Protein AF-A0A662F2T0-F1 (afdb_monomer_lite)

Radius of gyration: 18.85 Å; chains: 1; bounding box: 42×42×38 Å

Sequence (127 aa):
MGNAKYTLASGMKRVDIACYDAVQSVVDGTFKGGVHSLGLKEGGVGISGIKELLDFMDFGIKAGAIKASDTYQIIANWASNRAAIPYWIWEAIDELKAGILDGSIQVPTADTRDQMLAVRAQYPLER

pLDDT: mean 93.97, std 6.36, range [56.62, 98.56]

Structure (mmCIF, N/CA/C/O backbone):
data_AF-A0A662F2T0-F1
#
_entry.id   AF-A0A662F2T0-F1
#
loop_
_atom_site.group_PDB
_atom_site.id
_atom_site.type_symbol
_atom_site.label_atom_id
_atom_site.label_alt_id
_atom_site.label_comp_id
_atom_site.label_asym_id
_atom_site.label_entity_id
_atom_site.label_seq_id
_atom_site.pdbx_PDB_ins_code
_atom_site.Cartn_x
_atom_site.Cartn_y
_atom_site.Cartn_z
_atom_site.occupancy
_atom_site.B_iso_or_equiv
_atom_site.auth_seq_id
_atom_site.auth_comp_id
_atom_site.auth_asym_id
_atom_site.auth_atom_id
_atom_site.pdbx_PDB_model_num
ATOM 1 N N . MET A 1 1 ? 17.627 4.481 7.462 1.00 57.56 1 MET A N 1
ATOM 2 C CA . MET A 1 1 ? 16.815 4.182 6.259 1.00 57.56 1 MET A CA 1
ATOM 3 C C . MET A 1 1 ? 17.768 3.897 5.104 1.00 57.56 1 MET A C 1
ATOM 5 O O . MET A 1 1 ? 18.825 4.515 5.072 1.00 57.56 1 MET A O 1
ATOM 9 N N . GLY A 1 2 ? 17.478 2.939 4.219 1.00 67.62 2 GLY A N 1
ATOM 10 C CA . GLY A 1 2 ? 18.345 2.672 3.059 1.00 67.62 2 GLY A CA 1
ATOM 11 C C . GLY A 1 2 ? 18.319 3.829 2.051 1.00 67.62 2 GLY A C 1
ATOM 12 O O . GLY A 1 2 ? 17.358 4.587 2.008 1.00 67.62 2 GLY A O 1
ATOM 13 N N . ASN A 1 3 ? 19.337 3.948 1.200 1.00 83.12 3 ASN A N 1
ATOM 14 C CA . ASN A 1 3 ? 19.440 4.978 0.152 1.00 83.12 3 ASN A CA 1
ATOM 15 C C . ASN A 1 3 ? 18.541 4.708 -1.081 1.00 83.12 3 ASN A C 1
ATOM 17 O O . ASN A 1 3 ? 18.920 5.054 -2.196 1.00 83.12 3 ASN A O 1
ATOM 21 N N . ALA A 1 4 ? 17.399 4.034 -0.889 1.00 85.19 4 ALA A N 1
ATOM 22 C CA . ALA A 1 4 ? 16.434 3.612 -1.917 1.00 85.19 4 ALA A CA 1
ATOM 23 C C . ALA A 1 4 ? 17.000 2.793 -3.100 1.00 85.19 4 ALA A C 1
ATOM 25 O O . ALA A 1 4 ? 16.391 2.719 -4.162 1.00 85.19 4 ALA A O 1
ATOM 26 N N . LYS A 1 5 ? 18.152 2.139 -2.921 1.00 85.44 5 LYS A N 1
ATOM 27 C CA . LYS A 1 5 ? 18.866 1.452 -4.008 1.00 85.44 5 LYS A CA 1
ATOM 28 C C . LYS A 1 5 ? 18.326 0.064 -4.370 1.00 85.44 5 LYS A C 1
ATOM 30 O O . LYS A 1 5 ? 18.548 -0.387 -5.484 1.00 85.44 5 LYS A O 1
ATOM 35 N N . TYR A 1 6 ? 17.648 -0.610 -3.440 1.00 89.06 6 TYR A N 1
ATOM 36 C CA . TYR A 1 6 ? 17.213 -2.008 -3.610 1.00 89.06 6 TYR A CA 1
ATOM 37 C C . TYR A 1 6 ? 15.715 -2.228 -3.358 1.00 89.06 6 TYR A C 1
ATOM 39 O O . TYR A 1 6 ? 15.207 -3.327 -3.550 1.00 89.06 6 TYR A O 1
ATOM 47 N N . THR A 1 7 ? 14.984 -1.195 -2.935 1.00 90.19 7 THR A N 1
ATOM 48 C CA . THR A 1 7 ? 13.544 -1.281 -2.660 1.00 90.19 7 THR A CA 1
ATOM 49 C C . THR A 1 7 ? 12.768 -0.777 -3.874 1.00 90.19 7 THR A C 1
ATOM 51 O O . THR A 1 7 ? 12.840 0.406 -4.196 1.00 90.19 7 THR A O 1
ATOM 54 N N . LEU A 1 8 ? 12.059 -1.670 -4.571 1.00 90.69 8 LEU A N 1
ATOM 55 C CA . LEU A 1 8 ? 11.291 -1.347 -5.788 1.00 90.69 8 LEU A CA 1
ATOM 56 C C . LEU A 1 8 ? 9.964 -0.646 -5.475 1.00 90.69 8 LEU A C 1
ATOM 58 O O . LEU A 1 8 ? 9.552 0.307 -6.144 1.00 90.69 8 LEU A O 1
ATOM 62 N N . ALA A 1 9 ? 9.297 -1.155 -4.447 1.00 92.19 9 ALA A N 1
ATOM 63 C CA . ALA A 1 9 ? 8.039 -0.668 -3.924 1.00 92.19 9 ALA A CA 1
ATOM 64 C C . ALA A 1 9 ? 7.851 -1.182 -2.492 1.00 92.19 9 ALA A C 1
ATOM 66 O O . ALA A 1 9 ? 8.479 -2.159 -2.077 1.00 92.19 9 ALA A O 1
ATOM 67 N N . SER A 1 10 ? 6.946 -0.535 -1.772 1.00 93.25 10 SER A N 1
ATOM 68 C CA . SER A 1 10 ? 6.456 -0.939 -0.464 1.00 93.25 10 SER A CA 1
ATOM 69 C C . SER A 1 10 ? 4.954 -1.172 -0.549 1.00 93.25 10 SER A C 1
ATOM 71 O O . SER A 1 10 ? 4.229 -0.374 -1.149 1.00 93.25 10 SER A O 1
ATOM 73 N N . GLY A 1 11 ? 4.486 -2.244 0.089 1.00 95.69 11 GLY A N 1
ATOM 74 C CA . GLY A 1 11 ? 3.068 -2.404 0.386 1.00 95.69 11 GLY A CA 1
ATOM 75 C C . GLY A 1 11 ? 2.654 -1.358 1.416 1.00 95.69 11 GLY A C 1
ATOM 76 O O . GLY A 1 11 ? 3.217 -1.293 2.509 1.00 95.69 11 GLY A O 1
ATOM 77 N N . MET A 1 12 ? 1.692 -0.520 1.057 1.00 95.69 12 MET A N 1
ATOM 78 C CA . MET A 1 12 ? 1.109 0.464 1.954 1.00 95.69 12 MET A CA 1
ATOM 79 C C . MET A 1 12 ? -0.000 -0.185 2.767 1.00 95.69 12 MET A C 1
ATOM 81 O O . MET A 1 12 ? -0.872 -0.846 2.207 1.00 95.69 12 MET A O 1
ATOM 85 N N . LYS A 1 13 ? 0.016 0.054 4.079 1.00 96.75 13 LYS A N 1
ATOM 86 C CA . LYS A 1 13 ? -1.097 -0.238 4.981 1.00 96.75 13 LYS A CA 1
ATOM 87 C C . LYS A 1 13 ? -1.351 0.991 5.846 1.00 96.75 13 LYS A C 1
ATOM 89 O O . LYS A 1 13 ? -0.522 1.329 6.689 1.00 96.75 13 LYS A O 1
ATOM 94 N N . ARG A 1 14 ? -2.478 1.663 5.624 1.00 95.56 14 ARG A N 1
ATOM 95 C CA . ARG A 1 14 ? -2.827 2.947 6.242 1.00 95.56 14 ARG A CA 1
ATOM 96 C C . ARG A 1 14 ? -3.468 2.775 7.616 1.00 95.56 14 ARG A C 1
ATOM 98 O O . ARG A 1 14 ? -4.611 3.151 7.857 1.00 95.56 14 ARG A O 1
ATOM 105 N N . VAL A 1 15 ? -2.712 2.168 8.530 1.00 96.56 15 VAL A N 1
ATOM 106 C CA . VAL A 1 15 ? -3.116 2.044 9.942 1.00 96.56 15 VAL A CA 1
ATOM 107 C C . VAL A 1 15 ? -3.252 3.425 10.589 1.00 96.56 15 VAL A C 1
ATOM 109 O O . VAL A 1 15 ? -4.092 3.609 11.459 1.00 96.56 15 VAL A O 1
ATOM 112 N N . ASP A 1 16 ? -2.471 4.401 10.125 1.00 94.44 16 ASP A N 1
ATOM 113 C CA . ASP A 1 16 ? -2.587 5.808 10.506 1.00 94.44 16 ASP A CA 1
ATOM 114 C C . ASP A 1 16 ? -3.989 6.370 10.230 1.00 94.44 16 ASP A C 1
ATOM 116 O O . ASP A 1 16 ? -4.578 6.965 11.129 1.00 94.44 16 ASP A O 1
ATOM 120 N N . ILE A 1 17 ? -4.550 6.108 9.042 1.00 93.31 17 ILE A N 1
ATOM 121 C CA . ILE A 1 17 ? -5.927 6.496 8.697 1.00 93.31 17 ILE A CA 1
ATOM 122 C C . ILE A 1 17 ? -6.923 5.763 9.598 1.00 93.31 17 ILE A C 1
ATOM 124 O O . ILE A 1 17 ? -7.758 6.401 10.223 1.00 93.31 17 ILE A O 1
ATOM 128 N N . ALA A 1 18 ? -6.787 4.441 9.749 1.00 96.25 18 ALA A N 1
ATOM 129 C CA . ALA A 1 18 ? -7.706 3.661 10.581 1.00 96.25 18 ALA A CA 1
ATOM 130 C C . ALA A 1 18 ? -7.743 4.146 12.045 1.00 96.25 18 ALA A C 1
ATOM 132 O O . ALA A 1 18 ? -8.813 4.231 12.647 1.00 96.25 18 ALA A O 1
ATOM 133 N N . CYS A 1 19 ? -6.585 4.482 12.621 1.00 97.25 19 CYS A N 1
ATOM 134 C CA . CYS A 1 19 ? -6.497 5.045 13.967 1.00 97.25 19 CYS A CA 1
ATOM 135 C C . CYS A 1 19 ? -7.117 6.445 14.041 1.00 97.25 19 CYS A C 1
ATOM 137 O O . CYS A 1 19 ? -7.848 6.732 14.989 1.00 97.25 19 CYS A O 1
ATOM 139 N N . TYR A 1 20 ? -6.820 7.305 13.062 1.00 96.62 20 TYR A N 1
ATOM 140 C CA . TYR A 1 20 ? -7.361 8.659 13.002 1.00 96.62 20 TYR A CA 1
ATOM 141 C C . TYR A 1 20 ? -8.888 8.643 12.901 1.00 96.62 20 TYR A C 1
ATOM 143 O O . TYR A 1 20 ? -9.549 9.231 13.753 1.00 96.62 20 TYR A O 1
ATOM 151 N N . ASP A 1 21 ? -9.443 7.894 11.948 1.00 95.44 21 ASP A N 1
ATOM 152 C CA . ASP A 1 21 ? -10.886 7.801 11.710 1.00 95.44 21 ASP A CA 1
ATOM 153 C C . ASP A 1 21 ? -11.627 7.236 12.929 1.00 95.44 21 ASP A C 1
ATOM 155 O O . ASP A 1 21 ? -12.693 7.726 13.310 1.00 95.44 21 ASP A O 1
ATOM 159 N N . ALA A 1 22 ? -11.048 6.230 13.596 1.00 96.69 22 ALA A N 1
ATOM 160 C CA . ALA A 1 22 ? -11.625 5.663 14.809 1.00 96.69 22 ALA A CA 1
ATOM 161 C C . ALA A 1 22 ? -11.725 6.714 15.925 1.00 96.69 22 ALA A C 1
ATOM 163 O O . ALA A 1 22 ? -12.799 6.887 16.504 1.00 96.69 22 ALA A O 1
ATOM 164 N N . VAL A 1 23 ? -10.639 7.448 16.197 1.00 98.19 23 VAL A N 1
ATOM 165 C CA . VAL A 1 23 ? -10.627 8.520 17.207 1.00 98.19 23 VAL A CA 1
ATOM 166 C C . VAL A 1 23 ? -11.571 9.651 16.810 1.00 98.19 23 VAL A C 1
ATOM 168 O O . VAL A 1 23 ? -12.365 10.097 17.638 1.00 98.19 23 VAL A O 1
ATOM 171 N N . GLN A 1 24 ? -11.529 10.081 15.548 1.00 97.94 24 GLN A N 1
ATOM 172 C CA . GLN A 1 24 ? -12.385 11.141 15.035 1.00 97.94 24 GLN A CA 1
ATOM 173 C C . GLN A 1 24 ? -13.867 10.789 15.202 1.00 97.94 24 GLN A C 1
ATOM 175 O O . GLN A 1 24 ? -14.630 11.608 15.699 1.00 97.94 24 GLN A O 1
ATOM 180 N N . SER A 1 25 ? -14.279 9.559 14.891 1.00 98.00 25 SER A N 1
ATOM 181 C CA . SER A 1 25 ? -15.683 9.152 15.041 1.00 98.00 25 SER A CA 1
ATOM 182 C C . SER A 1 25 ? -16.181 9.199 16.493 1.00 98.00 25 SER A C 1
ATOM 184 O O . SER A 1 25 ? -17.359 9.462 16.733 1.00 98.00 25 SER A O 1
ATOM 186 N N . VAL A 1 26 ? -15.302 8.980 17.478 1.00 98.31 26 VAL A N 1
ATOM 187 C CA . VAL A 1 26 ? -15.644 9.142 18.900 1.00 98.31 26 VAL A CA 1
ATOM 188 C C . VAL A 1 26 ? -15.806 10.619 19.243 1.00 98.31 26 VAL A C 1
ATOM 190 O O . VAL A 1 26 ? -16.796 10.984 19.872 1.00 98.31 26 VAL A O 1
ATOM 193 N N . VAL A 1 27 ? -14.862 11.461 18.809 1.00 98.56 27 VAL A N 1
ATOM 194 C CA . VAL A 1 27 ? -14.907 12.919 19.012 1.00 98.56 27 VAL A CA 1
ATOM 195 C C . VAL A 1 27 ? -16.171 13.520 18.393 1.00 98.56 27 VAL A C 1
ATOM 197 O O . VAL A 1 27 ? -16.851 14.314 19.039 1.00 98.56 27 VAL A O 1
ATOM 200 N N . ASP A 1 28 ? -16.528 13.077 17.190 1.00 98.38 28 ASP A N 1
ATOM 201 C CA . ASP A 1 28 ? -17.692 13.553 16.440 1.00 98.38 28 ASP A CA 1
ATOM 202 C C . ASP A 1 28 ? -19.016 12.930 16.931 1.00 98.38 28 ASP A C 1
ATOM 204 O O . ASP A 1 28 ? -20.088 13.266 16.429 1.00 98.38 28 ASP A O 1
ATOM 208 N N . GLY A 1 29 ? -18.976 11.999 17.895 1.00 98.31 29 GLY A N 1
ATOM 209 C CA . GLY A 1 29 ? -20.162 11.308 18.413 1.00 98.31 29 GLY A CA 1
ATOM 210 C C . GLY A 1 29 ? -20.830 10.359 17.407 1.00 98.31 29 GLY A C 1
ATOM 211 O O . GLY A 1 29 ? -21.997 10.007 17.566 1.00 98.31 29 GLY A O 1
ATOM 212 N N . THR A 1 30 ? -20.108 9.940 16.366 1.00 98.12 30 THR A N 1
ATOM 213 C CA . THR A 1 30 ? -20.600 9.098 15.262 1.00 98.12 30 THR A CA 1
ATOM 214 C C . THR A 1 30 ? -20.079 7.659 15.301 1.00 98.12 30 THR A C 1
ATOM 216 O O . THR A 1 30 ? -20.359 6.884 14.383 1.00 98.12 30 THR A O 1
ATOM 219 N N . PHE A 1 31 ? -19.340 7.281 16.350 1.00 97.50 31 PHE A N 1
ATOM 220 C CA . PHE A 1 31 ? -18.722 5.962 16.480 1.00 97.50 31 PHE A CA 1
ATOM 221 C C . PHE A 1 31 ? -19.727 4.813 16.301 1.00 97.50 31 PHE A C 1
ATOM 223 O O . PHE A 1 31 ? -20.782 4.765 16.939 1.00 97.50 31 PHE A O 1
ATOM 230 N N . LYS A 1 32 ? -19.352 3.836 15.468 1.00 95.94 32 LYS A N 1
ATOM 231 C CA . LYS A 1 32 ? -20.090 2.586 15.260 1.00 95.94 32 LYS A CA 1
ATOM 232 C C . LYS A 1 32 ? -19.154 1.397 15.437 1.00 95.94 32 LYS A C 1
ATOM 234 O O . LYS A 1 32 ? -18.172 1.253 14.707 1.00 95.94 32 LYS A O 1
ATOM 239 N N . GLY A 1 33 ? -19.488 0.532 16.394 1.00 96.06 33 GLY A N 1
ATOM 240 C CA . GLY A 1 33 ? -18.803 -0.746 16.574 1.00 96.06 33 GLY A CA 1
ATOM 241 C C . GLY A 1 33 ? -19.040 -1.687 15.389 1.00 96.06 33 GLY A C 1
ATOM 242 O O . GLY A 1 33 ? -20.055 -1.586 14.702 1.00 96.06 33 GLY A O 1
ATOM 243 N N . GLY A 1 34 ? -18.106 -2.608 15.162 1.00 95.06 34 GLY A N 1
ATOM 244 C CA . GLY A 1 34 ? -18.176 -3.585 14.076 1.00 95.06 34 GLY A CA 1
ATOM 245 C C . GLY A 1 34 ? -16.824 -3.816 13.408 1.00 95.06 34 GLY A C 1
ATOM 246 O O . GLY A 1 34 ? -15.797 -3.302 13.855 1.00 95.06 34 GLY A O 1
ATOM 247 N N . VAL A 1 35 ? -16.839 -4.606 12.335 1.00 92.75 35 VAL A N 1
ATOM 248 C CA . VAL A 1 35 ? -15.672 -4.835 11.479 1.00 92.75 35 VAL A CA 1
ATOM 249 C C . VAL A 1 35 ? -15.668 -3.798 10.362 1.00 92.75 35 VAL A C 1
ATOM 251 O O . VAL A 1 35 ? -16.653 -3.655 9.641 1.00 92.75 35 VAL A 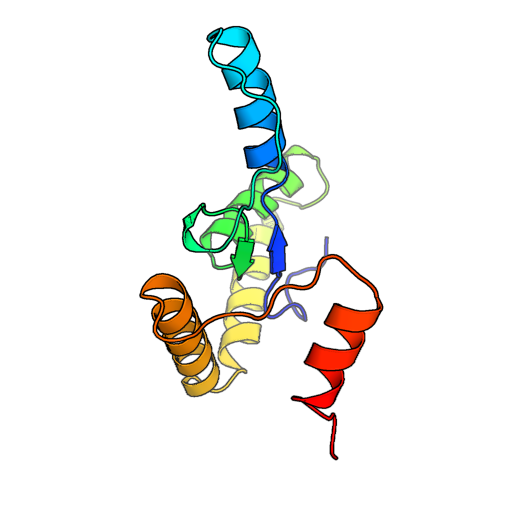O 1
ATOM 254 N N . HIS A 1 36 ? -14.539 -3.112 10.205 1.00 92.31 36 HIS A N 1
ATOM 255 C CA . HIS A 1 36 ? -14.296 -2.167 9.118 1.00 92.31 36 HIS A CA 1
ATOM 256 C C . HIS A 1 36 ? -13.258 -2.768 8.170 1.00 92.31 36 HIS A C 1
ATOM 258 O O . HIS A 1 36 ? -12.135 -3.058 8.585 1.00 92.31 36 HIS A O 1
ATOM 264 N N . SER A 1 37 ? -13.638 -2.983 6.910 1.00 92.50 37 SER A N 1
ATOM 265 C CA . SER A 1 37 ? -12.738 -3.500 5.875 1.00 92.50 37 SER A CA 1
ATOM 266 C C . SER A 1 37 ? -12.205 -2.345 5.036 1.00 92.50 37 SER A C 1
ATOM 268 O O . SER A 1 37 ? -12.984 -1.596 4.454 1.00 92.50 37 SER A O 1
ATOM 270 N N . LEU A 1 38 ? -10.882 -2.205 4.983 1.00 94.69 38 LEU A N 1
ATOM 271 C CA . LEU A 1 38 ? -10.190 -1.099 4.325 1.00 94.69 38 LEU A CA 1
ATOM 272 C C . LEU A 1 38 ? -9.289 -1.651 3.211 1.00 94.69 38 LEU A C 1
ATOM 274 O O . LEU A 1 38 ? -8.187 -2.140 3.473 1.00 94.69 38 LEU A O 1
ATOM 278 N N . GLY A 1 39 ? -9.778 -1.602 1.974 1.00 95.12 39 GLY A N 1
ATOM 279 C CA . GLY A 1 39 ? -9.091 -2.059 0.771 1.00 95.12 39 GLY A CA 1
ATOM 280 C C . GLY A 1 39 ? -8.483 -0.914 -0.041 1.00 95.12 39 GLY A C 1
ATOM 281 O O . GLY A 1 39 ? -8.185 0.165 0.476 1.00 95.12 39 GLY A O 1
ATOM 282 N N . LEU A 1 40 ? -8.276 -1.159 -1.340 1.00 96.62 40 LEU A N 1
ATOM 283 C CA . LEU A 1 40 ? -7.782 -0.142 -2.279 1.00 96.62 40 LEU A CA 1
ATOM 284 C C . LEU A 1 40 ? -8.768 1.024 -2.420 1.00 96.62 40 LEU A C 1
ATOM 286 O O . LEU A 1 40 ? -8.346 2.175 -2.509 1.00 96.62 40 LEU A O 1
ATOM 290 N N . LYS A 1 41 ? -10.071 0.725 -2.424 1.00 95.31 41 LYS A N 1
ATOM 291 C CA . LYS A 1 41 ? -11.143 1.711 -2.590 1.00 95.31 41 LYS A CA 1
ATOM 292 C C . LYS A 1 41 ? -11.200 2.694 -1.423 1.00 95.31 41 LYS A C 1
ATOM 294 O O . LYS A 1 41 ? -11.375 3.888 -1.637 1.00 95.31 41 LYS A O 1
ATOM 299 N N . GLU A 1 42 ? -11.004 2.198 -0.208 1.00 95.19 42 GLU A N 1
ATOM 300 C CA . GLU A 1 42 ? -10.992 2.998 1.018 1.00 95.19 42 GLU A CA 1
ATOM 301 C C . GLU A 1 42 ? -9.631 3.675 1.261 1.00 95.19 42 GLU A C 1
ATOM 303 O O . GLU A 1 42 ? -9.461 4.392 2.241 1.00 95.19 42 GLU A O 1
ATOM 308 N N . GLY A 1 43 ? -8.629 3.427 0.407 1.00 94.38 43 GLY A N 1
ATOM 309 C CA . GLY A 1 43 ? -7.263 3.911 0.615 1.00 94.38 43 GLY A CA 1
ATOM 310 C C . GLY A 1 43 ? -6.546 3.250 1.799 1.00 94.38 43 GLY A C 1
ATOM 311 O O . GLY A 1 43 ? -5.502 3.734 2.229 1.00 94.38 43 GLY A O 1
ATOM 312 N N . GLY A 1 44 ? -7.075 2.139 2.321 1.00 96.06 44 GLY A N 1
ATOM 313 C CA . GLY A 1 44 ? -6.497 1.383 3.434 1.00 96.06 44 GLY A CA 1
ATOM 314 C C . GLY A 1 44 ? -5.209 0.652 3.078 1.00 96.06 44 GLY A C 1
ATOM 315 O O . GLY A 1 44 ? -4.345 0.443 3.934 1.00 96.06 44 GLY A O 1
ATOM 316 N N . VAL A 1 45 ? -5.067 0.279 1.807 1.00 96.62 45 VAL A N 1
ATOM 317 C CA . VAL A 1 45 ? -3.872 -0.362 1.257 1.00 96.62 45 VAL A CA 1
ATOM 318 C C . VAL A 1 45 ? -3.479 0.250 -0.085 1.00 96.62 45 VAL A C 1
ATOM 320 O O . VAL A 1 45 ? -4.269 0.943 -0.721 1.00 96.62 45 VAL A O 1
ATOM 323 N N . GLY A 1 46 ? -2.251 -0.010 -0.531 1.00 96.00 46 GLY A N 1
ATOM 324 C CA . GLY A 1 46 ? -1.756 0.460 -1.825 1.00 96.00 46 GLY A CA 1
ATOM 325 C C . GLY A 1 46 ? -0.319 0.034 -2.111 1.00 96.00 46 GLY A C 1
ATOM 326 O O . GLY A 1 46 ? 0.282 -0.723 -1.349 1.00 96.00 46 GLY A O 1
ATOM 327 N N . ILE A 1 47 ? 0.243 0.554 -3.199 1.00 95.75 47 ILE A N 1
ATOM 328 C CA . ILE A 1 47 ? 1.656 0.402 -3.555 1.00 95.75 47 ILE A CA 1
ATOM 329 C C . ILE A 1 47 ? 2.322 1.777 -3.528 1.00 95.75 47 ILE A C 1
ATOM 331 O O . ILE A 1 47 ? 1.751 2.752 -4.011 1.00 95.75 47 ILE A O 1
ATOM 335 N N . SER A 1 48 ? 3.509 1.875 -2.932 1.00 94.81 48 SER A N 1
ATOM 336 C CA . SER A 1 48 ? 4.210 3.156 -2.799 1.00 94.81 48 SER A CA 1
ATOM 337 C C . SER A 1 48 ? 4.619 3.741 -4.155 1.00 94.81 48 SER A C 1
ATOM 339 O O . SER A 1 48 ? 5.250 3.043 -4.959 1.00 94.81 48 SER A O 1
ATOM 341 N N . GLY A 1 49 ? 4.364 5.032 -4.355 1.00 94.12 49 GLY A N 1
ATOM 342 C CA . GLY A 1 49 ? 4.877 5.829 -5.463 1.00 94.12 49 GLY A CA 1
ATOM 343 C C . GLY A 1 49 ? 5.887 6.885 -5.011 1.00 94.12 49 GLY A C 1
ATOM 344 O O . GLY A 1 49 ? 6.490 6.803 -3.939 1.00 94.12 49 GLY A O 1
ATOM 345 N N . ILE A 1 50 ? 6.080 7.896 -5.863 1.00 94.00 50 ILE A N 1
ATOM 346 C CA . ILE A 1 50 ? 6.987 9.015 -5.579 1.00 94.00 50 ILE A CA 1
ATOM 347 C C . ILE A 1 50 ? 6.492 9.864 -4.407 1.00 94.00 50 ILE A C 1
ATOM 349 O O . ILE A 1 50 ? 7.296 10.311 -3.598 1.00 94.00 50 ILE A O 1
ATOM 353 N N . LYS A 1 51 ? 5.174 10.055 -4.279 1.00 94.75 51 LYS A N 1
ATOM 354 C CA . LYS A 1 51 ? 4.598 10.845 -3.191 1.00 94.75 51 LYS A CA 1
ATOM 355 C C . LYS A 1 51 ? 4.961 10.238 -1.838 1.00 94.75 51 LYS A C 1
ATOM 357 O O . LYS A 1 51 ? 5.481 10.931 -0.974 1.00 94.75 51 LYS A O 1
ATOM 362 N N . GLU A 1 52 ? 4.762 8.933 -1.690 1.00 94.12 52 GLU A N 1
ATOM 363 C CA . GLU A 1 52 ? 5.073 8.213 -0.458 1.00 94.12 52 GLU A CA 1
ATOM 364 C C . GLU A 1 52 ? 6.569 8.272 -0.147 1.00 94.12 52 GLU A C 1
ATOM 366 O O . GLU A 1 52 ? 6.941 8.477 1.004 1.00 94.12 52 GLU A O 1
ATOM 371 N N . LEU A 1 53 ? 7.438 8.146 -1.157 1.00 94.44 53 LEU A N 1
ATOM 372 C CA . LEU A 1 53 ? 8.877 8.323 -0.959 1.00 94.44 53 LEU A CA 1
ATOM 373 C C . LEU A 1 53 ? 9.184 9.695 -0.344 1.00 94.44 53 LEU A C 1
ATOM 375 O O . LEU A 1 53 ? 9.928 9.764 0.632 1.00 94.44 53 LEU A O 1
ATOM 379 N N . LEU A 1 54 ? 8.611 10.764 -0.902 1.00 94.94 54 LEU A N 1
ATOM 380 C CA . LEU A 1 54 ? 8.845 12.131 -0.437 1.00 94.94 54 LEU A CA 1
ATOM 381 C C . LEU A 1 54 ? 8.311 12.353 0.983 1.00 94.94 54 LEU A C 1
ATOM 383 O O . LEU A 1 54 ? 9.026 12.914 1.811 1.00 94.94 54 LEU A O 1
ATOM 387 N N . ASP A 1 55 ? 7.115 11.849 1.293 1.00 94.19 55 ASP A N 1
ATOM 388 C CA . ASP A 1 55 ? 6.522 11.955 2.632 1.00 94.19 55 ASP A CA 1
ATOM 389 C C . ASP A 1 55 ? 7.386 11.228 3.683 1.00 94.19 55 ASP A C 1
ATOM 391 O O . ASP A 1 55 ? 7.724 11.781 4.730 1.00 94.19 55 ASP A O 1
ATOM 395 N N . PHE A 1 56 ? 7.816 9.994 3.394 1.00 91.81 56 PHE A N 1
ATOM 396 C CA . PHE A 1 56 ? 8.686 9.231 4.296 1.00 91.81 56 PHE A CA 1
ATOM 397 C C . PHE A 1 56 ? 10.089 9.830 4.418 1.00 91.81 56 PHE A C 1
ATOM 399 O O . PHE A 1 56 ? 10.711 9.729 5.480 1.00 91.81 56 PHE A O 1
ATOM 406 N N . MET A 1 57 ? 10.596 10.460 3.358 1.00 94.00 57 MET A N 1
ATOM 407 C CA . MET A 1 57 ? 11.845 11.211 3.418 1.00 94.00 57 MET A CA 1
ATOM 408 C C . MET A 1 57 ? 11.724 12.423 4.336 1.00 94.00 57 MET A C 1
ATOM 410 O O . MET A 1 57 ? 12.601 12.616 5.173 1.00 94.00 57 MET A O 1
ATOM 414 N N . ASP A 1 58 ? 10.643 13.195 4.233 1.00 95.69 58 ASP A N 1
ATOM 415 C CA . ASP A 1 58 ? 10.386 14.333 5.116 1.00 95.69 58 ASP A CA 1
ATOM 416 C C . ASP A 1 58 ? 10.315 13.897 6.590 1.00 95.69 58 ASP A C 1
ATOM 418 O O . ASP A 1 58 ? 11.011 14.464 7.437 1.00 95.69 58 ASP A O 1
ATOM 422 N N . PHE A 1 59 ? 9.588 12.814 6.896 1.00 94.31 59 PHE A N 1
ATOM 423 C CA . PHE A 1 59 ? 9.584 12.233 8.244 1.00 94.31 59 PHE A CA 1
ATOM 424 C C . PHE A 1 59 ? 10.982 11.807 8.699 1.00 94.31 59 PHE A C 1
ATOM 426 O O . PHE A 1 59 ? 11.388 12.110 9.822 1.00 94.31 59 PHE A O 1
ATOM 433 N N . GLY A 1 60 ? 11.739 11.130 7.834 1.00 94.69 60 GLY A N 1
ATOM 434 C CA . GLY A 1 60 ? 13.095 10.688 8.141 1.00 94.69 60 GLY A CA 1
ATOM 435 C C . GLY A 1 60 ? 14.060 11.848 8.384 1.00 94.69 60 GLY A C 1
ATOM 436 O O . GLY A 1 60 ? 14.900 11.753 9.276 1.00 94.69 60 GLY A O 1
ATOM 437 N N . ILE A 1 61 ? 13.927 12.952 7.645 1.00 95.56 61 ILE A N 1
ATOM 438 C CA . ILE A 1 61 ? 14.728 14.167 7.833 1.00 95.56 61 ILE A CA 1
ATOM 439 C C . ILE A 1 61 ? 14.374 14.833 9.163 1.00 95.56 61 ILE A C 1
ATOM 441 O O . ILE A 1 61 ? 15.267 15.115 9.961 1.00 95.56 61 ILE A O 1
ATOM 445 N N . LYS A 1 62 ? 13.080 15.021 9.446 1.00 96.56 62 LYS A N 1
ATOM 446 C CA . LYS A 1 62 ? 12.600 15.605 10.710 1.00 96.56 62 LYS A CA 1
ATOM 447 C C . LYS A 1 62 ? 13.011 14.781 11.930 1.00 96.56 62 LYS A C 1
ATOM 449 O O . LYS A 1 62 ? 13.340 15.348 12.966 1.00 96.56 62 LYS A O 1
ATOM 454 N N . ALA A 1 63 ? 13.035 13.457 11.797 1.00 96.25 63 ALA A N 1
ATOM 455 C CA . ALA A 1 63 ? 13.485 12.540 12.841 1.00 96.25 63 ALA A CA 1
ATOM 456 C C . ALA A 1 63 ? 15.020 12.393 12.926 1.00 96.25 63 ALA A C 1
ATOM 458 O O . ALA A 1 63 ? 15.511 11.639 13.763 1.00 96.25 63 ALA A O 1
ATOM 459 N N . GLY A 1 64 ? 15.791 13.051 12.049 1.00 95.00 64 GLY A N 1
ATOM 460 C CA . GLY A 1 64 ? 17.255 12.936 11.991 1.00 95.00 64 GLY A CA 1
ATOM 461 C C . GLY A 1 64 ? 17.777 11.591 11.460 1.00 95.00 64 GLY A C 1
ATOM 462 O O . GLY A 1 64 ? 18.975 11.323 11.523 1.00 95.00 64 GLY A O 1
ATOM 463 N N . ALA A 1 65 ? 16.902 10.740 10.922 1.00 94.06 65 ALA A N 1
ATOM 464 C CA . ALA A 1 65 ? 17.236 9.429 10.366 1.00 94.06 65 ALA A CA 1
ATOM 465 C C . ALA A 1 65 ? 17.736 9.488 8.908 1.00 94.06 65 ALA A C 1
ATOM 467 O O . ALA A 1 65 ? 18.294 8.506 8.407 1.00 94.06 65 ALA A O 1
ATOM 468 N N . ILE A 1 66 ? 17.508 10.612 8.222 1.00 94.00 66 ILE A N 1
ATOM 469 C CA . ILE A 1 66 ? 17.947 10.907 6.852 1.00 94.00 66 ILE A CA 1
ATOM 470 C C . ILE A 1 66 ? 18.566 12.307 6.840 1.00 94.00 66 ILE A C 1
ATOM 472 O O . ILE A 1 66 ? 18.031 13.232 7.447 1.00 94.00 66 ILE A O 1
ATOM 476 N N . LYS A 1 67 ? 19.682 12.491 6.130 1.00 95.69 67 LYS A N 1
ATOM 477 C CA . LYS A 1 67 ? 20.252 13.825 5.918 1.00 95.69 67 LYS A CA 1
ATOM 478 C C . LYS A 1 67 ? 19.553 14.496 4.742 1.00 95.69 67 LYS A C 1
ATOM 480 O O . LYS A 1 67 ? 19.423 13.897 3.679 1.00 95.69 67 LYS A O 1
ATOM 485 N N . ALA A 1 68 ? 19.185 15.767 4.891 1.00 95.00 68 ALA A N 1
ATOM 486 C CA . ALA A 1 68 ? 18.566 16.534 3.807 1.00 95.00 68 ALA A CA 1
ATOM 487 C C . ALA A 1 68 ? 19.445 16.602 2.539 1.00 95.00 68 ALA A C 1
ATOM 489 O O . ALA A 1 68 ? 18.917 16.637 1.427 1.00 95.00 68 ALA A O 1
ATOM 490 N N . SER A 1 69 ? 20.774 16.547 2.693 1.00 96.25 69 SER A N 1
ATOM 491 C CA . SER A 1 69 ? 21.742 16.477 1.587 1.00 96.25 69 SER A CA 1
ATOM 492 C C . SER A 1 69 ? 21.567 15.256 0.684 1.00 96.25 69 SER A C 1
ATOM 494 O O . SER A 1 69 ? 21.930 15.306 -0.487 1.00 96.25 69 SER A O 1
ATOM 496 N N . ASP A 1 70 ? 20.998 14.171 1.206 1.00 95.38 70 ASP A N 1
ATOM 497 C CA . ASP A 1 70 ? 20.931 12.885 0.509 1.00 95.38 70 ASP A CA 1
ATOM 498 C C . ASP A 1 70 ? 19.674 12.784 -0.375 1.00 95.38 70 ASP A C 1
ATOM 500 O O . ASP A 1 70 ? 19.525 11.837 -1.146 1.00 95.38 70 ASP A O 1
ATOM 504 N N . THR A 1 71 ? 18.782 13.781 -0.308 1.00 93.69 71 THR A N 1
ATOM 505 C CA . THR A 1 71 ? 17.474 13.831 -0.984 1.00 93.69 71 THR A CA 1
ATOM 506 C C . THR A 1 71 ? 17.556 13.468 -2.465 1.00 93.69 71 THR A C 1
ATOM 508 O O . THR A 1 71 ? 16.907 12.522 -2.912 1.00 93.69 71 THR A O 1
ATOM 511 N N . TYR A 1 72 ? 18.383 14.178 -3.235 1.00 95.19 72 TYR A N 1
ATOM 512 C CA . TYR A 1 72 ? 18.492 13.948 -4.678 1.00 95.19 72 TYR A CA 1
ATOM 513 C C . TYR A 1 72 ? 19.071 12.574 -5.007 1.00 95.19 72 TYR A C 1
ATOM 515 O O . TYR A 1 72 ? 18.626 11.932 -5.956 1.00 95.19 72 TYR A O 1
ATOM 523 N N . GLN A 1 73 ? 20.026 12.094 -4.208 1.00 96.00 73 GLN A N 1
ATOM 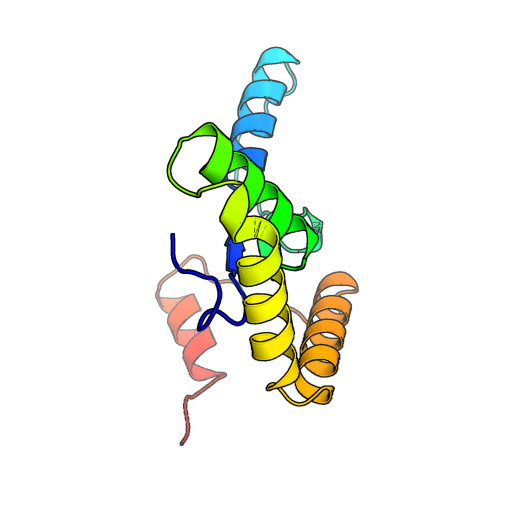524 C CA . GLN A 1 73 ? 20.610 10.772 -4.406 1.00 96.00 73 GLN A CA 1
ATOM 525 C C . GLN A 1 73 ? 19.583 9.666 -4.139 1.00 96.00 73 GLN A C 1
ATOM 527 O O . GLN A 1 73 ? 19.515 8.699 -4.895 1.00 96.00 73 GLN A O 1
ATOM 532 N N . ILE A 1 74 ? 18.771 9.806 -3.090 1.00 95.88 74 ILE A N 1
ATOM 533 C CA . ILE A 1 74 ? 17.706 8.854 -2.756 1.00 95.88 74 ILE A CA 1
ATOM 534 C C . ILE A 1 74 ? 16.665 8.806 -3.881 1.00 95.88 74 ILE A C 1
ATOM 536 O O . ILE A 1 74 ? 16.321 7.718 -4.340 1.00 95.88 74 ILE A O 1
ATOM 540 N N . ILE A 1 75 ? 16.218 9.965 -4.378 1.00 95.56 75 ILE A N 1
ATOM 541 C CA . ILE A 1 75 ? 15.261 10.048 -5.494 1.00 95.56 75 ILE A CA 1
ATOM 542 C C . ILE A 1 75 ? 15.848 9.422 -6.766 1.00 95.56 75 ILE A C 1
ATOM 544 O O . ILE A 1 75 ? 15.174 8.637 -7.432 1.00 95.56 75 ILE A O 1
ATOM 548 N N . ALA A 1 76 ? 17.112 9.715 -7.089 1.00 96.00 76 ALA A N 1
ATOM 549 C CA . ALA A 1 76 ? 17.778 9.155 -8.263 1.00 96.00 76 ALA A CA 1
ATOM 550 C C . ALA A 1 76 ? 17.917 7.626 -8.174 1.00 96.00 76 ALA A C 1
ATOM 552 O O . ALA A 1 76 ? 17.626 6.921 -9.140 1.00 96.00 76 ALA A O 1
ATOM 553 N N . ASN A 1 77 ? 18.307 7.102 -7.008 1.00 96.06 77 ASN A N 1
ATOM 554 C CA . ASN A 1 77 ? 18.393 5.661 -6.778 1.00 96.06 77 ASN A CA 1
ATOM 555 C C . ASN A 1 77 ? 17.022 4.988 -6.909 1.00 96.06 77 ASN A C 1
ATOM 557 O O . ASN A 1 77 ? 16.918 3.964 -7.579 1.00 96.06 77 ASN A O 1
ATOM 561 N N . TRP A 1 78 ? 15.975 5.579 -6.326 1.00 95.62 78 TRP A N 1
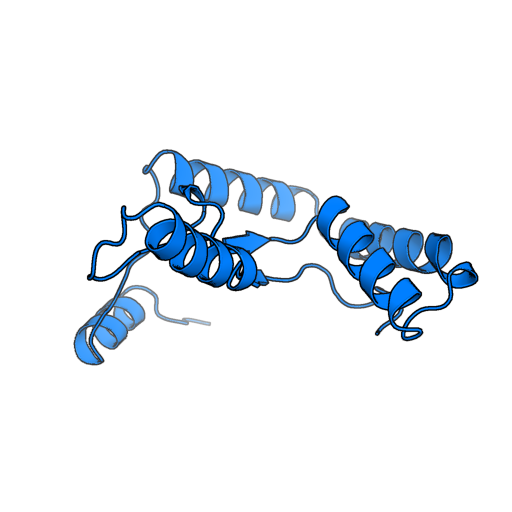ATOM 562 C CA . TRP A 1 78 ? 14.605 5.078 -6.438 1.00 95.62 78 TRP A CA 1
ATOM 563 C C . TRP A 1 78 ? 14.134 5.025 -7.897 1.00 95.62 78 TRP A C 1
ATOM 565 O O . TRP A 1 78 ? 13.625 3.997 -8.347 1.00 95.62 78 TRP A O 1
ATOM 575 N N . ALA A 1 79 ? 14.349 6.108 -8.650 1.00 95.25 79 ALA A N 1
ATOM 576 C CA . ALA A 1 79 ? 13.949 6.195 -10.051 1.00 95.25 79 ALA A CA 1
ATOM 577 C C . ALA A 1 79 ? 14.696 5.167 -10.911 1.00 95.25 79 ALA A C 1
ATOM 579 O O . ALA A 1 79 ? 14.075 4.447 -11.689 1.00 95.25 79 ALA A O 1
ATOM 580 N N . SER A 1 80 ? 16.012 5.048 -10.719 1.00 95.44 80 SER A N 1
ATOM 581 C CA . SER A 1 80 ? 16.849 4.088 -11.444 1.00 95.44 80 SER A CA 1
ATOM 582 C C . SER A 1 80 ? 16.459 2.637 -11.134 1.00 95.44 80 SER A C 1
ATOM 584 O O . SER A 1 80 ? 16.315 1.822 -12.042 1.00 95.44 80 SER A O 1
ATOM 586 N N . ASN A 1 81 ? 16.183 2.324 -9.862 1.00 93.88 81 ASN A N 1
ATOM 587 C CA . ASN A 1 81 ? 15.742 0.993 -9.447 1.00 93.88 81 ASN A CA 1
ATOM 588 C C . ASN A 1 81 ? 14.396 0.605 -10.087 1.00 93.88 81 ASN A C 1
ATOM 590 O O . ASN A 1 81 ? 14.222 -0.521 -10.540 1.00 93.88 81 ASN A O 1
ATOM 594 N N . ARG A 1 82 ? 13.445 1.542 -10.185 1.00 94.50 82 ARG A N 1
ATOM 595 C CA . ARG A 1 82 ? 12.150 1.289 -10.842 1.00 94.50 82 ARG A CA 1
ATOM 596 C C . ARG A 1 82 ? 12.247 1.219 -12.363 1.00 94.50 82 ARG A C 1
ATOM 598 O O . ARG A 1 82 ? 11.521 0.434 -12.963 1.00 94.50 82 ARG A O 1
ATOM 605 N N . ALA A 1 83 ? 13.143 1.996 -12.971 1.00 94.88 83 ALA A N 1
ATOM 606 C CA . ALA A 1 83 ? 13.406 1.952 -14.409 1.00 94.88 83 ALA A CA 1
ATOM 607 C C . ALA A 1 83 ? 14.050 0.628 -14.858 1.00 94.88 83 ALA A C 1
ATOM 609 O O . ALA A 1 83 ? 13.932 0.256 -16.021 1.00 94.88 83 ALA A O 1
ATOM 610 N N . ALA A 1 84 ? 14.698 -0.103 -13.944 1.00 94.94 84 ALA A N 1
ATOM 611 C CA . ALA A 1 84 ? 15.218 -1.443 -14.216 1.00 94.94 84 ALA A CA 1
ATOM 612 C C . ALA A 1 84 ? 14.113 -2.509 -14.363 1.00 94.94 84 ALA A C 1
ATOM 614 O O . ALA A 1 84 ? 14.385 -3.612 -14.835 1.00 94.94 84 ALA A O 1
ATOM 615 N N . ILE A 1 85 ? 12.877 -2.198 -13.963 1.00 95.38 85 ILE A N 1
ATOM 616 C CA . ILE A 1 85 ? 11.729 -3.093 -14.105 1.00 95.38 85 ILE A CA 1
ATOM 617 C C . ILE A 1 85 ? 11.058 -2.831 -15.459 1.00 95.38 85 ILE A C 1
ATOM 619 O O . ILE A 1 85 ? 10.708 -1.681 -15.737 1.00 95.38 85 ILE A O 1
ATOM 623 N N . PRO A 1 86 ? 10.849 -3.868 -16.295 1.00 97.50 86 PRO A N 1
ATOM 624 C CA . PRO A 1 86 ? 10.116 -3.737 -17.547 1.00 97.50 86 PRO A CA 1
ATOM 625 C C . PRO A 1 86 ? 8.788 -2.997 -17.378 1.00 97.50 86 PRO A C 1
ATOM 627 O O . PRO A 1 86 ? 8.016 -3.301 -16.468 1.00 97.50 86 PRO A O 1
ATOM 630 N N . TYR A 1 87 ? 8.513 -2.046 -18.274 1.00 94.81 87 TYR A N 1
ATOM 631 C CA . TYR A 1 87 ? 7.361 -1.147 -18.147 1.00 94.81 87 TYR A CA 1
ATOM 632 C C . TYR A 1 87 ? 6.023 -1.899 -18.040 1.00 94.81 87 TYR A C 1
ATOM 634 O O . TYR A 1 87 ? 5.169 -1.503 -17.252 1.00 94.81 87 TYR A O 1
ATOM 642 N N . TRP A 1 88 ? 5.888 -3.025 -18.749 1.00 97.62 88 TRP A N 1
ATOM 643 C CA . TRP A 1 88 ? 4.677 -3.848 -18.757 1.00 97.62 88 TRP A CA 1
ATOM 644 C C . TRP A 1 88 ? 4.308 -4.399 -17.370 1.00 97.62 88 TRP A C 1
ATOM 646 O O . TRP A 1 88 ? 3.144 -4.678 -17.113 1.00 97.62 88 TRP A O 1
ATOM 656 N N . ILE A 1 89 ? 5.267 -4.536 -16.443 1.00 97.50 89 ILE A N 1
ATOM 657 C CA . ILE A 1 89 ? 4.974 -4.961 -15.064 1.00 97.50 89 ILE A CA 1
ATOM 658 C C . ILE A 1 89 ? 4.196 -3.867 -14.331 1.00 97.50 89 ILE A C 1
ATOM 660 O O . ILE A 1 89 ? 3.283 -4.168 -13.567 1.00 97.50 89 ILE A O 1
ATOM 664 N N . TRP A 1 90 ? 4.540 -2.599 -14.563 1.00 95.50 90 TRP A N 1
ATOM 665 C CA . TRP A 1 90 ? 3.808 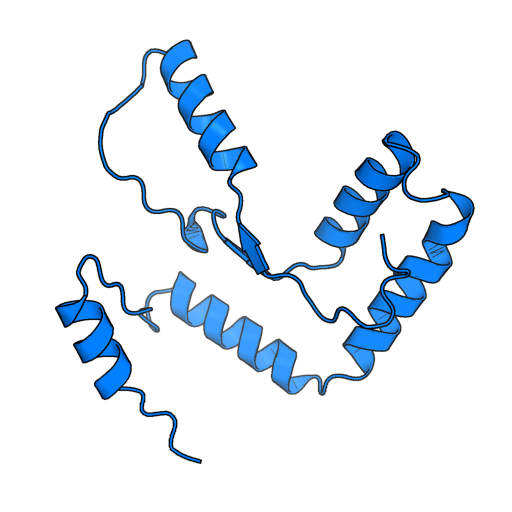-1.475 -13.985 1.00 95.50 90 TRP A CA 1
ATOM 666 C C . TRP A 1 90 ? 2.409 -1.355 -14.596 1.00 95.50 90 TRP A C 1
ATOM 668 O O . TRP A 1 90 ? 1.456 -1.161 -13.849 1.00 95.50 90 TRP A O 1
ATOM 678 N N . GLU A 1 91 ? 2.271 -1.580 -15.907 1.00 97.75 91 GLU A N 1
ATOM 679 C CA . GLU A 1 91 ? 0.957 -1.655 -16.564 1.00 97.75 91 GLU A CA 1
ATOM 680 C C . GLU A 1 91 ? 0.097 -2.786 -15.989 1.00 97.75 91 GLU A C 1
ATOM 682 O O . GLU A 1 91 ? -1.059 -2.555 -15.650 1.00 97.75 91 GLU A O 1
ATOM 687 N N . ALA A 1 92 ? 0.664 -3.979 -15.784 1.00 98.19 92 ALA A N 1
ATOM 688 C CA . ALA A 1 92 ? -0.056 -5.105 -15.190 1.00 98.19 92 ALA A CA 1
ATOM 689 C C . ALA A 1 92 ? -0.509 -4.822 -13.744 1.00 98.19 92 ALA A C 1
ATOM 691 O O . ALA A 1 92 ? -1.580 -5.259 -13.323 1.00 98.19 92 ALA A O 1
ATOM 692 N N . ILE A 1 93 ? 0.287 -4.074 -12.968 1.00 96.94 93 ILE A N 1
ATOM 693 C CA . ILE A 1 93 ? -0.106 -3.621 -11.625 1.00 96.94 93 ILE A CA 1
ATOM 694 C C . ILE A 1 93 ? -1.282 -2.643 -11.708 1.00 96.94 93 ILE A C 1
ATOM 696 O O . ILE A 1 93 ? -2.217 -2.752 -10.911 1.00 96.94 93 ILE A O 1
ATOM 700 N N . ASP A 1 94 ? -1.243 -1.697 -12.647 1.00 97.12 94 ASP A N 1
ATOM 701 C CA . ASP A 1 94 ? -2.309 -0.713 -12.834 1.00 97.12 94 ASP A CA 1
ATOM 702 C C . ASP A 1 94 ? -3.602 -1.363 -13.342 1.00 97.12 94 ASP A C 1
ATOM 704 O O . ASP A 1 94 ? -4.678 -1.041 -12.837 1.00 97.12 94 ASP A O 1
ATOM 708 N N . GLU A 1 95 ? -3.506 -2.332 -14.254 1.00 98.25 95 GLU A N 1
ATOM 709 C CA . GLU A 1 95 ? -4.634 -3.142 -14.723 1.00 98.25 95 GLU A CA 1
ATOM 710 C C . GLU A 1 95 ? -5.262 -3.937 -13.573 1.00 98.25 95 GLU A C 1
ATOM 712 O O . GLU A 1 95 ? -6.468 -3.849 -13.344 1.00 98.25 95 GLU A O 1
ATOM 717 N N . LEU A 1 96 ? -4.449 -4.646 -12.780 1.00 97.81 96 LEU A N 1
ATOM 718 C CA . LEU A 1 96 ? -4.933 -5.385 -11.613 1.00 97.81 96 LEU A CA 1
ATOM 719 C C . LEU A 1 96 ? -5.612 -4.453 -10.603 1.00 97.81 96 LEU A C 1
ATOM 721 O O . LEU A 1 96 ? -6.686 -4.761 -10.086 1.00 97.81 96 LEU A O 1
ATOM 725 N N . LYS A 1 97 ? -5.004 -3.297 -10.318 1.00 97.81 97 LYS A N 1
ATOM 726 C CA . LYS A 1 97 ? -5.585 -2.288 -9.428 1.00 97.81 97 LYS A CA 1
ATOM 727 C C . LYS A 1 97 ? -6.927 -1.790 -9.963 1.00 97.81 97 LYS A C 1
ATOM 729 O O . LYS A 1 97 ? -7.870 -1.685 -9.179 1.00 97.81 97 LYS A O 1
ATOM 734 N N . ALA A 1 98 ? -7.013 -1.472 -11.253 1.00 98.25 98 ALA A N 1
ATOM 735 C CA . ALA A 1 98 ? -8.245 -1.021 -11.889 1.00 98.25 98 ALA A CA 1
ATOM 736 C C . ALA A 1 98 ? -9.335 -2.092 -11.792 1.00 98.25 98 ALA A C 1
ATOM 738 O O . ALA A 1 98 ? -10.427 -1.784 -11.320 1.00 98.25 98 ALA A O 1
ATOM 739 N N . GLY A 1 99 ? -9.002 -3.349 -12.096 1.00 98.50 99 GLY A N 1
ATOM 740 C CA . GLY A 1 99 ? -9.948 -4.457 -12.009 1.00 98.50 99 GLY A CA 1
ATOM 741 C C . GLY A 1 99 ? -10.448 -4.725 -10.585 1.00 98.50 99 GLY A C 1
ATOM 742 O O . GLY A 1 99 ? -11.611 -5.058 -10.374 1.00 98.50 99 GLY A O 1
ATOM 743 N N . ILE A 1 100 ? -9.602 -4.530 -9.566 1.00 97.94 100 ILE A N 1
ATOM 744 C CA . ILE A 1 100 ? -10.053 -4.617 -8.167 1.00 97.94 100 ILE A CA 1
ATOM 745 C C . ILE A 1 100 ? -10.990 -3.453 -7.816 1.00 97.94 100 ILE A C 1
ATOM 747 O O . ILE A 1 100 ? -11.972 -3.639 -7.098 1.00 97.94 100 ILE A O 1
ATOM 751 N N . LEU A 1 101 ? -10.690 -2.242 -8.294 1.00 97.50 101 LEU A N 1
ATOM 752 C CA . LEU A 1 101 ? -11.474 -1.040 -7.995 1.00 97.50 101 LEU A CA 1
ATOM 753 C C . LEU A 1 101 ? -12.834 -1.017 -8.703 1.00 97.50 101 LEU A C 1
ATOM 755 O O . LEU A 1 101 ? -13.805 -0.539 -8.112 1.00 97.50 101 LEU A O 1
ATOM 759 N N . ASP A 1 102 ? -12.910 -1.516 -9.937 1.00 97.69 102 ASP A N 1
ATOM 760 C CA . ASP A 1 102 ? -14.160 -1.616 -10.699 1.00 97.69 102 ASP A CA 1
ATOM 761 C C . ASP A 1 102 ? -14.966 -2.890 -10.380 1.00 97.69 102 ASP A C 1
ATOM 763 O O . ASP A 1 102 ? -16.145 -2.982 -10.724 1.00 97.69 102 ASP A O 1
ATOM 767 N N . GLY A 1 103 ? -14.361 -3.834 -9.652 1.00 96.81 103 GLY A N 1
ATOM 768 C CA . GLY A 1 103 ? -14.986 -5.070 -9.191 1.00 96.81 103 GLY A CA 1
ATOM 769 C C . GLY A 1 103 ? -14.954 -6.222 -10.198 1.00 96.81 103 GLY A C 1
ATOM 770 O O . GLY A 1 103 ? -15.484 -7.291 -9.887 1.00 96.81 103 GLY A O 1
ATOM 771 N N . SER A 1 104 ? -14.332 -6.047 -11.367 1.00 97.94 104 SER A N 1
ATOM 772 C CA . SER A 1 104 ? -14.096 -7.127 -12.336 1.00 97.94 104 SER A CA 1
ATOM 773 C C . SER A 1 104 ? -13.120 -8.186 -11.812 1.00 97.94 104 SER A C 1
ATOM 775 O O . SER A 1 104 ? -13.202 -9.349 -12.210 1.00 97.94 104 SER A O 1
ATOM 777 N N . ILE A 1 105 ? -12.247 -7.816 -10.869 1.00 97.06 105 ILE A N 1
ATOM 778 C CA . ILE A 1 105 ? -11.355 -8.720 -10.142 1.00 97.06 105 ILE A CA 1
ATOM 779 C C . ILE A 1 105 ? -11.727 -8.700 -8.661 1.00 97.06 105 ILE A C 1
ATOM 781 O O . ILE A 1 105 ? -11.591 -7.690 -7.973 1.00 97.06 105 ILE A O 1
ATOM 785 N N . GLN A 1 106 ? -12.142 -9.850 -8.135 1.00 93.75 106 GLN A N 1
ATOM 786 C CA . GLN A 1 106 ? -12.411 -10.013 -6.708 1.00 93.75 106 GLN A CA 1
ATOM 787 C C . GLN A 1 106 ? -11.229 -10.686 -6.018 1.00 93.75 106 GLN A C 1
ATOM 789 O O . GLN A 1 106 ? -10.849 -11.804 -6.362 1.00 93.75 106 GLN A O 1
ATOM 794 N N . VAL A 1 107 ? -10.659 -10.009 -5.020 1.00 93.06 107 VAL A N 1
ATOM 795 C CA . VAL A 1 107 ? -9.614 -10.588 -4.170 1.00 93.06 107 VAL A CA 1
ATOM 796 C C . VAL A 1 107 ? -10.278 -11.513 -3.145 1.00 93.06 107 VAL A C 1
ATOM 798 O O . VAL A 1 107 ? -11.108 -11.032 -2.369 1.00 93.06 107 VAL A O 1
ATOM 801 N N . PRO A 1 108 ? -9.931 -12.813 -3.096 1.00 93.19 108 PRO A N 1
ATOM 802 C CA . PRO A 1 108 ? -10.510 -13.728 -2.121 1.00 93.19 108 PRO A CA 1
ATOM 803 C C . PRO A 1 108 ? -10.183 -13.303 -0.688 1.00 93.19 108 PRO A C 1
ATOM 805 O O . PRO A 1 108 ? -9.036 -12.984 -0.366 1.00 93.19 108 PRO A O 1
ATOM 808 N N . THR A 1 109 ? -11.181 -13.357 0.187 1.00 91.38 109 THR A N 1
ATOM 809 C CA . THR A 1 109 ? -11.021 -13.153 1.629 1.00 91.38 109 THR A CA 1
ATOM 810 C C . THR A 1 109 ? -11.261 -14.460 2.378 1.00 91.38 109 THR A C 1
ATOM 812 O O . THR A 1 109 ? -11.933 -15.371 1.891 1.00 91.38 109 THR A O 1
ATOM 815 N N . ALA A 1 110 ? -10.666 -14.582 3.561 1.00 93.19 110 ALA A N 1
ATOM 816 C CA . ALA A 1 110 ? -10.844 -15.735 4.429 1.00 93.19 110 ALA A CA 1
ATOM 817 C C . ALA A 1 110 ? -10.737 -15.304 5.892 1.00 93.19 110 ALA A C 1
ATOM 819 O O . ALA A 1 110 ? -9.733 -14.710 6.287 1.00 93.19 110 ALA A O 1
ATOM 820 N N . ASP A 1 111 ? -11.738 -15.671 6.688 1.00 92.88 111 ASP A N 1
ATOM 821 C CA . ASP A 1 111 ? -11.815 -15.343 8.118 1.00 92.88 111 ASP A CA 1
ATOM 822 C C . ASP A 1 111 ? -11.470 -16.547 9.005 1.00 92.88 111 ASP A C 1
ATOM 824 O O . ASP A 1 111 ? -11.266 -16.427 10.212 1.00 92.88 111 ASP A O 1
ATOM 828 N N . THR A 1 112 ? -11.380 -17.733 8.401 1.00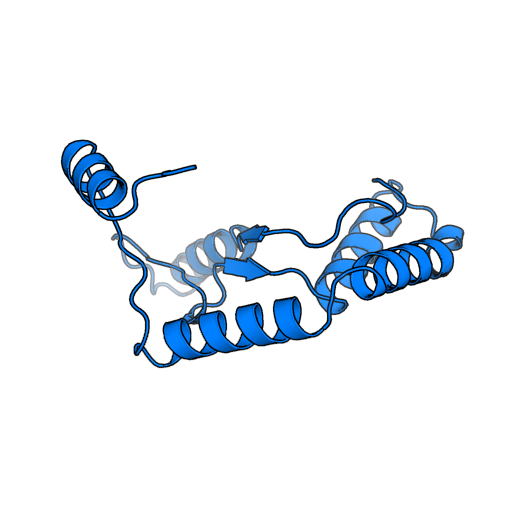 96.12 112 THR A N 1
ATOM 829 C CA . THR A 1 112 ? -11.039 -18.983 9.082 1.00 96.12 112 THR A CA 1
ATOM 830 C C . THR A 1 112 ? -9.882 -19.691 8.394 1.00 96.12 112 THR A C 1
ATOM 832 O O . THR A 1 112 ? -9.594 -19.494 7.210 1.00 96.12 112 THR A O 1
ATOM 835 N N . ARG A 1 113 ? -9.220 -20.576 9.145 1.00 96.38 113 ARG A N 1
ATOM 836 C CA . ARG A 1 113 ? -8.136 -21.408 8.618 1.00 96.38 113 ARG A CA 1
ATOM 837 C C . ARG A 1 113 ? -8.598 -22.260 7.436 1.00 96.38 113 ARG A C 1
ATOM 839 O O . ARG A 1 113 ? -7.878 -22.333 6.447 1.00 96.38 113 ARG A O 1
ATOM 846 N N . ASP A 1 114 ? -9.776 -22.867 7.528 1.00 97.75 114 ASP A N 1
ATOM 847 C CA . ASP A 1 114 ? -10.276 -23.772 6.491 1.00 97.75 114 ASP A CA 1
ATOM 848 C C . ASP A 1 114 ? -10.617 -23.016 5.202 1.00 97.75 114 ASP A C 1
ATOM 850 O O . ASP A 1 114 ? -10.244 -23.464 4.120 1.00 97.75 114 ASP A O 1
ATOM 854 N N . GLN A 1 115 ? -11.204 -21.817 5.304 1.00 96.88 115 GLN A N 1
ATOM 855 C CA . GLN A 1 115 ? -11.403 -20.932 4.149 1.00 96.88 115 GLN A CA 1
ATOM 856 C C . GLN A 1 115 ? -10.069 -20.516 3.518 1.00 96.88 115 GLN A C 1
ATOM 858 O O . GLN A 1 115 ? -9.914 -20.570 2.302 1.00 96.88 115 GLN A O 1
ATOM 863 N N . MET A 1 116 ? -9.076 -20.148 4.333 1.00 95.69 116 MET A N 1
ATOM 864 C CA . MET A 1 116 ? -7.750 -19.758 3.845 1.00 95.69 116 MET A CA 1
ATOM 865 C C . MET A 1 116 ? -7.037 -20.922 3.139 1.00 95.69 116 MET A C 1
ATOM 867 O O . MET A 1 116 ? -6.400 -20.716 2.106 1.00 95.69 116 MET A O 1
ATOM 871 N N . LEU A 1 117 ? -7.182 -22.150 3.645 1.00 95.31 117 LEU A N 1
ATOM 872 C CA . LEU A 1 117 ? -6.685 -23.355 2.978 1.00 95.31 117 LEU A CA 1
ATOM 873 C C . LEU A 1 117 ? -7.432 -23.640 1.669 1.00 95.31 117 LEU A C 1
ATOM 875 O O . LEU A 1 117 ? -6.784 -23.976 0.680 1.00 95.31 117 LEU A O 1
ATOM 879 N N . ALA A 1 118 ? -8.754 -23.455 1.633 1.00 95.12 118 ALA A N 1
ATOM 880 C CA . ALA A 1 118 ? -9.550 -23.616 0.419 1.00 95.12 118 ALA A CA 1
ATOM 881 C C . ALA A 1 118 ? -9.146 -22.613 -0.675 1.00 95.12 118 ALA A C 1
ATOM 883 O O . ALA A 1 118 ? -8.977 -23.012 -1.824 1.00 95.12 118 ALA A O 1
ATOM 884 N N . VAL A 1 119 ? -8.909 -21.342 -0.323 1.00 94.50 119 VAL A N 1
ATOM 885 C CA . VAL A 1 119 ? -8.381 -20.330 -1.258 1.00 94.50 119 VAL A CA 1
ATOM 886 C C . VAL A 1 119 ? -7.007 -20.748 -1.778 1.00 94.50 119 VAL A C 1
ATOM 888 O O . VAL A 1 119 ? -6.781 -20.754 -2.983 1.00 94.50 119 VAL A O 1
ATOM 891 N N . ARG A 1 120 ? -6.085 -21.160 -0.899 1.00 93.06 120 ARG A N 1
ATOM 892 C CA . ARG A 1 120 ? -4.740 -21.603 -1.316 1.00 93.06 120 ARG A CA 1
ATOM 893 C C . ARG A 1 120 ? -4.772 -22.798 -2.266 1.00 93.06 120 ARG A C 1
ATOM 895 O O . ARG A 1 120 ? -3.941 -22.864 -3.163 1.00 93.06 120 ARG A O 1
ATOM 902 N N . ALA A 1 121 ? -5.716 -23.719 -2.088 1.00 94.25 121 ALA A N 1
ATOM 903 C CA . ALA A 1 121 ? -5.870 -24.870 -2.972 1.00 94.25 121 ALA A CA 1
ATOM 904 C C . ALA A 1 121 ? -6.323 -24.486 -4.395 1.00 94.25 121 ALA A C 1
ATOM 906 O O . ALA A 1 121 ? -6.039 -25.227 -5.330 1.00 94.25 121 ALA A O 1
ATOM 907 N N . GLN A 1 122 ? -6.991 -23.338 -4.574 1.00 92.75 122 GLN A N 1
ATOM 908 C CA . GLN A 1 122 ? -7.382 -22.821 -5.896 1.00 92.75 122 GLN A CA 1
ATOM 909 C C . GLN A 1 122 ? -6.211 -22.186 -6.658 1.00 92.75 122 GLN A C 1
ATOM 911 O O . GLN A 1 122 ? -6.238 -22.131 -7.884 1.00 92.75 122 GLN A O 1
ATOM 916 N N . TYR A 1 123 ? -5.185 -21.722 -5.939 1.00 89.94 123 TYR A N 1
ATOM 917 C CA . TYR A 1 123 ? -4.003 -21.065 -6.500 1.00 89.94 123 TYR A CA 1
ATOM 918 C C . TYR A 1 123 ? -2.732 -21.819 -6.086 1.00 89.94 123 TYR A C 1
ATOM 920 O O . TYR A 1 123 ? -1.936 -21.301 -5.291 1.00 89.94 123 TYR A O 1
ATOM 928 N N . PRO A 1 124 ? -2.543 -23.067 -6.555 1.00 86.81 124 PRO A N 1
ATOM 929 C CA . PRO A 1 124 ? -1.382 -23.849 -6.177 1.00 86.81 124 PRO A CA 1
ATOM 930 C C . PRO A 1 124 ? -0.108 -23.175 -6.695 1.00 86.81 124 PRO A C 1
ATOM 932 O O . PRO A 1 124 ? -0.044 -22.694 -7.826 1.00 86.81 124 PRO A O 1
ATOM 935 N N . LEU A 1 125 ? 0.928 -23.149 -5.8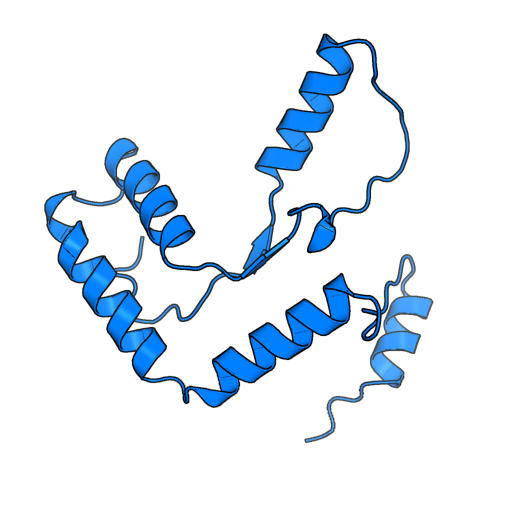54 1.00 76.62 125 LEU A N 1
ATOM 936 C CA . LEU A 1 125 ? 2.277 -22.767 -6.267 1.00 76.62 125 LEU A CA 1
ATOM 937 C C . LEU A 1 125 ? 2.886 -23.932 -7.055 1.00 76.62 125 LEU A C 1
ATOM 939 O O . LEU A 1 125 ? 3.772 -24.628 -6.560 1.00 76.62 125 LEU A O 1
ATOM 943 N N . GLU A 1 126 ? 2.366 -24.197 -8.248 1.00 74.00 126 GLU A N 1
ATOM 944 C CA . GLU A 1 126 ? 3.046 -25.077 -9.192 1.00 74.00 126 GLU A CA 1
ATOM 945 C C . GLU A 1 126 ? 4.256 -24.320 -9.751 1.00 74.00 126 GLU A C 1
ATOM 947 O O . GLU A 1 126 ? 4.154 -23.154 -10.142 1.00 74.00 126 GLU A O 1
ATOM 952 N N . ARG A 1 127 ? 5.427 -24.956 -9.671 1.00 56.62 127 ARG A N 1
ATOM 953 C CA . ARG A 1 127 ? 6.664 -24.469 -10.286 1.00 56.62 127 ARG A CA 1
ATOM 954 C C . ARG A 1 127 ? 6.762 -24.963 -11.714 1.00 56.62 127 ARG A C 1
ATOM 956 O O . ARG A 1 127 ? 6.431 -26.151 -11.921 1.00 56.62 127 ARG A O 1
#

Secondary structure (DSSP, 8-state):
---SSS----EEE-HHHHHHHHHHHHHTT----S-----TTTTSEEE--HHHHHHHHHHHHHTTSS-GGGHHHHHHHHHHHHHTS-HHHHHHHHHHHHHHHHTSSPPP--SSHHHHHHHHHHS----

Foldseek 3Di:
DDLLQADQKDKDAPVVVVVVVQVVCVVVVNDDDDDDDQDVQNVRIDIDDPVNVVVVQVVCCVVVNDPPVSVVSSVVSNVVNNVVDPPVVVVVVVVQSVCCNVVVDDDDDDPDPVSVVVVCVVVDPDD